Protein AF-A0A8W8P2W4-F1 (afdb_monomer_lite)

pLDDT: mean 85.57, std 18.14, range [33.34, 96.62]

InterPro domains:
  IPR010300 Cysteine dioxygenase type I [PF05995] (1-42)
  IPR010300 Cysteine dioxygenase type I [PTHR12918] (1-65)
  IPR011051 RmlC-like cupin domain superfamily [SSF51182] (1-61)
  IPR014710 RmlC-like jelly roll fold [G3DSA:2.60.120.10] (1-70)

Secondary structure (DSSP, 8-state):
------TTT---------SSS--------SS--SEEEEE-TTT--EEEEE---SEETTEEPP-----TT------

Sequence (75 aa):
QVAYISDTIGLHRVENPSHSDTSVTLHLYSPPFSECQSFDERTGNARKVQVTFWSQFGKRTPCAKLPSSCVPENN

Organism: Magallana gigas (NCBI:txid29159)

Structure (mmCIF, N/CA/C/O backbone):
data_AF-A0A8W8P2W4-F1
#
_entry.id   AF-A0A8W8P2W4-F1
#
loop_
_atom_site.group_PDB
_atom_site.id
_atom_site.type_symbol
_atom_site.label_atom_id
_atom_site.label_alt_id
_atom_site.label_comp_id
_atom_site.label_asym_id
_atom_site.label_entity_id
_atom_site.label_seq_id
_atom_site.pdbx_PDB_ins_code
_atom_site.Cartn_x
_atom_site.Cartn_y
_atom_site.Cartn_z
_atom_site.occupancy
_atom_site.B_iso_or_equiv
_atom_site.auth_seq_id
_atom_site.auth_comp_id
_atom_site.auth_asym_id
_atom_site.auth_atom_id
_atom_site.pdbx_PDB_model_num
ATOM 1 N N . GLN A 1 1 ? -6.685 -4.888 -13.317 1.00 68.44 1 GLN A N 1
ATOM 2 C CA . GLN A 1 1 ? -7.818 -4.634 -12.398 1.00 68.44 1 GLN A CA 1
ATOM 3 C C . GLN A 1 1 ? -7.437 -3.479 -11.479 1.00 68.44 1 GLN A C 1
ATOM 5 O O . GLN A 1 1 ? -6.252 -3.332 -11.213 1.00 68.44 1 GLN A O 1
ATOM 10 N N . VAL A 1 2 ? -8.392 -2.651 -11.047 1.00 88.38 2 VAL A N 1
ATOM 11 C CA . VAL A 1 2 ? -8.159 -1.519 -10.127 1.00 88.38 2 VAL A CA 1
ATOM 12 C C . VAL A 1 2 ? -8.943 -1.780 -8.843 1.00 88.38 2 VAL A C 1
ATOM 14 O O . VAL A 1 2 ? -10.088 -2.220 -8.921 1.00 88.38 2 VAL A O 1
ATOM 17 N N . ALA A 1 3 ? -8.330 -1.531 -7.687 1.00 93.94 3 ALA A N 1
ATOM 18 C CA . ALA A 1 3 ? -8.957 -1.650 -6.372 1.00 93.94 3 ALA A CA 1
ATOM 19 C C . ALA A 1 3 ? -8.885 -0.306 -5.630 1.00 93.94 3 ALA A C 1
ATOM 21 O O . ALA A 1 3 ? -7.977 0.488 -5.876 1.00 93.94 3 ALA A O 1
ATOM 22 N N . TYR A 1 4 ? -9.842 -0.056 -4.736 1.00 95.56 4 TYR A N 1
ATOM 23 C CA . TYR A 1 4 ? -9.936 1.161 -3.929 1.00 95.56 4 TYR A CA 1
ATOM 24 C C . TYR A 1 4 ? -10.099 0.800 -2.452 1.00 95.56 4 TYR A C 1
ATOM 26 O O . TYR A 1 4 ? -10.816 -0.145 -2.123 1.00 95.56 4 TYR A O 1
ATOM 34 N N . ILE A 1 5 ? -9.432 1.556 -1.579 1.00 96.62 5 ILE A N 1
ATOM 35 C CA . ILE A 1 5 ? -9.530 1.420 -0.127 1.00 96.62 5 ILE A CA 1
ATOM 36 C C . ILE A 1 5 ? -9.503 2.801 0.535 1.00 96.62 5 ILE A C 1
ATOM 38 O O . ILE A 1 5 ? -8.848 3.726 0.050 1.00 96.62 5 ILE A O 1
ATOM 42 N N . SER A 1 6 ? -10.197 2.909 1.660 1.00 95.06 6 SER A N 1
ATOM 43 C CA . SER A 1 6 ? -10.156 4.024 2.603 1.00 95.06 6 SER A CA 1
ATOM 44 C C . SER A 1 6 ? -10.500 3.501 3.996 1.00 95.06 6 SER A C 1
ATOM 46 O O . SER A 1 6 ? -11.143 2.457 4.116 1.00 95.06 6 SER A O 1
ATOM 48 N N . ASP A 1 7 ? -10.159 4.248 5.046 1.00 92.81 7 ASP A N 1
ATOM 49 C CA . ASP A 1 7 ? -10.461 3.856 6.434 1.00 92.81 7 ASP A CA 1
ATOM 50 C 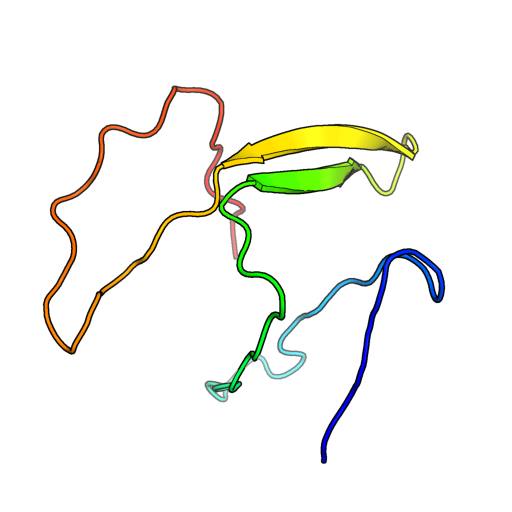C . ASP A 1 7 ? -11.967 3.653 6.684 1.00 92.81 7 ASP A C 1
ATOM 52 O O . ASP A 1 7 ? -12.367 2.890 7.558 1.00 92.81 7 ASP A O 1
ATOM 56 N N . THR A 1 8 ? -12.819 4.304 5.885 1.00 95.38 8 THR A N 1
ATOM 57 C CA . THR A 1 8 ? -14.277 4.115 5.909 1.00 95.38 8 THR A CA 1
ATOM 58 C C . THR A 1 8 ? -14.733 2.774 5.333 1.00 95.38 8 THR A C 1
ATOM 60 O O . THR A 1 8 ? -15.818 2.315 5.680 1.00 95.38 8 THR A O 1
ATOM 63 N N . ILE A 1 9 ? -13.941 2.157 4.451 1.00 96.25 9 ILE A N 1
ATOM 64 C CA . ILE A 1 9 ? -14.187 0.810 3.918 1.00 96.25 9 ILE A CA 1
ATOM 65 C C . ILE A 1 9 ? -13.647 -0.234 4.899 1.00 96.25 9 ILE A C 1
ATOM 67 O O . ILE A 1 9 ? -14.328 -1.218 5.181 1.00 96.25 9 ILE A O 1
ATOM 71 N N . GLY A 1 10 ? -12.439 -0.017 5.422 1.00 94.38 10 GLY A N 1
ATOM 72 C CA . GLY A 1 10 ? -11.813 -0.882 6.415 1.00 94.38 10 GLY A CA 1
ATOM 73 C C . GLY A 1 10 ? -10.306 -1.039 6.218 1.00 94.38 10 GLY A C 1
ATOM 74 O O . GLY A 1 10 ? -9.674 -0.301 5.465 1.00 94.38 10 GLY A O 1
ATOM 75 N N . LEU A 1 11 ? -9.739 -2.029 6.909 1.00 94.75 11 LEU A N 1
ATOM 76 C CA . LEU A 1 11 ? -8.328 -2.412 6.814 1.00 94.75 11 LEU A CA 1
ATOM 77 C C . LEU A 1 11 ? -8.136 -3.512 5.762 1.00 94.75 11 LEU A C 1
ATOM 79 O O . LEU A 1 11 ? -9.052 -4.293 5.502 1.00 94.75 11 LEU A O 1
ATOM 83 N N . HIS A 1 12 ? -6.937 -3.612 5.186 1.00 94.81 12 HIS A N 1
ATOM 84 C CA . HIS A 1 12 ? -6.606 -4.676 4.236 1.00 94.81 12 HIS A CA 1
ATOM 85 C C . HIS A 1 12 ? -5.200 -5.254 4.442 1.00 94.81 12 HIS A C 1
ATOM 87 O O . HIS A 1 12 ? -4.332 -4.609 5.027 1.00 94.81 12 HIS A O 1
ATOM 93 N N . ARG A 1 13 ? -4.976 -6.469 3.929 1.00 94.44 13 ARG A N 1
ATOM 94 C CA . ARG A 1 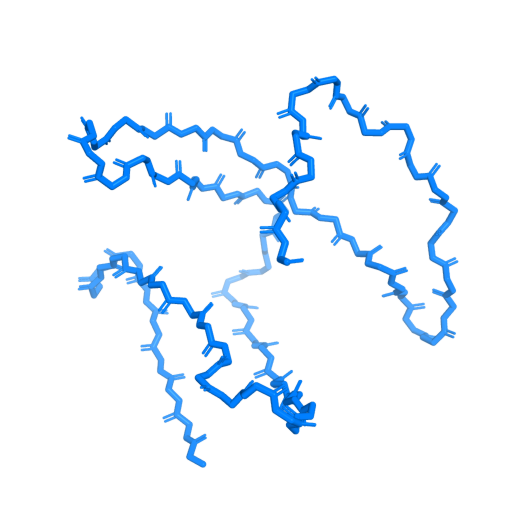13 ? -3.652 -7.081 3.755 1.00 94.44 13 ARG A CA 1
ATOM 95 C C . ARG A 1 13 ? -3.431 -7.315 2.264 1.00 94.44 13 ARG A C 1
ATOM 97 O O . ARG A 1 13 ? -4.335 -7.791 1.581 1.00 94.44 13 ARG A O 1
ATOM 104 N N . VAL A 1 14 ? -2.254 -6.948 1.762 1.00 94.19 14 VAL A N 1
ATOM 105 C CA . VAL A 1 14 ? -1.874 -7.128 0.356 1.00 94.19 14 VAL A CA 1
ATOM 106 C C . VAL A 1 14 ? -0.640 -8.015 0.315 1.00 94.19 14 VAL A C 1
ATOM 108 O O . VAL A 1 14 ? 0.379 -7.677 0.907 1.00 94.19 14 VAL A O 1
ATOM 111 N N . GLU A 1 15 ? -0.736 -9.133 -0.393 1.00 94.88 15 GLU A N 1
ATOM 112 C CA . GLU A 1 15 ? 0.346 -10.102 -0.553 1.00 94.88 15 GLU A CA 1
ATOM 113 C C . GLU A 1 15 ? 0.405 -10.590 -2.005 1.00 94.88 15 GLU A C 1
ATOM 115 O O . GLU A 1 15 ? -0.596 -10.556 -2.727 1.00 94.88 15 GLU A O 1
ATOM 120 N N . ASN A 1 16 ? 1.589 -11.018 -2.445 1.00 95.25 16 ASN A N 1
ATOM 121 C CA . ASN A 1 16 ? 1.737 -11.727 -3.710 1.00 95.25 16 ASN A CA 1
ATOM 122 C C . ASN A 1 16 ? 1.520 -13.227 -3.453 1.00 95.25 16 ASN A C 1
ATOM 124 O O . ASN A 1 16 ? 2.373 -13.835 -2.809 1.00 95.25 16 ASN A O 1
ATOM 128 N N . PRO A 1 17 ? 0.429 -13.842 -3.945 1.00 94.19 17 PRO A N 1
ATOM 129 C CA . PRO A 1 17 ? 0.186 -15.267 -3.732 1.00 94.19 17 PRO A CA 1
ATOM 130 C C . PRO A 1 17 ? 1.099 -16.163 -4.585 1.00 94.19 17 PRO A C 1
ATOM 132 O O . PRO A 1 17 ? 1.165 -17.364 -4.339 1.00 94.19 17 PRO A O 1
ATOM 135 N N . SER A 1 18 ? 1.772 -15.622 -5.612 1.00 94.94 18 SER A N 1
ATOM 136 C CA . SER A 1 18 ? 2.718 -16.397 -6.422 1.00 94.94 18 SER A CA 1
ATOM 137 C C . SER A 1 18 ? 4.050 -16.556 -5.694 1.00 94.94 18 SER A C 1
ATOM 139 O O . SER A 1 18 ? 4.631 -15.585 -5.212 1.00 94.94 18 SER A O 1
ATOM 141 N N . HIS A 1 19 ? 4.565 -17.785 -5.677 1.00 94.31 19 HIS A N 1
ATOM 142 C CA . HIS A 1 19 ? 5.886 -18.105 -5.132 1.00 94.31 19 HIS A CA 1
ATOM 143 C C . HIS A 1 19 ? 7.012 -18.032 -6.177 1.00 94.31 19 HIS A C 1
ATOM 145 O O . HIS A 1 19 ? 8.181 -18.160 -5.819 1.00 94.31 19 HIS A O 1
ATOM 151 N N . SER A 1 20 ? 6.682 -17.856 -7.460 1.00 94.94 20 SER A N 1
ATOM 152 C CA . SER A 1 20 ? 7.646 -17.857 -8.572 1.00 94.94 20 SER A CA 1
ATOM 153 C C . SER A 1 20 ? 7.729 -16.526 -9.307 1.00 94.94 20 SER A C 1
ATOM 155 O O . SER A 1 20 ? 8.795 -16.173 -9.808 1.00 94.94 20 SER A O 1
ATOM 157 N N . ASP A 1 21 ? 6.623 -15.785 -9.372 1.00 96.44 21 ASP A N 1
ATOM 158 C CA . ASP A 1 21 ? 6.512 -14.612 -10.233 1.00 96.44 21 ASP A CA 1
ATOM 159 C C . ASP A 1 21 ? 6.522 -13.321 -9.424 1.00 96.44 21 ASP A C 1
ATOM 161 O O . ASP A 1 21 ? 5.779 -13.156 -8.454 1.00 96.44 21 ASP A O 1
ATOM 165 N N . THR A 1 22 ? 7.330 -12.364 -9.871 1.00 95.81 22 THR A N 1
ATOM 166 C CA . THR A 1 22 ? 7.347 -11.013 -9.309 1.00 95.81 22 THR A CA 1
ATOM 167 C C . THR A 1 22 ? 6.090 -10.250 -9.717 1.00 95.81 22 THR A C 1
ATOM 169 O O . THR A 1 22 ? 5.734 -10.205 -10.894 1.00 95.81 22 THR A O 1
ATOM 172 N N . SER A 1 23 ? 5.468 -9.570 -8.753 1.00 94.69 23 SER A N 1
ATOM 173 C CA . SER A 1 23 ? 4.344 -8.664 -8.990 1.00 94.69 23 SER A CA 1
ATOM 174 C C . SER A 1 23 ? 4.746 -7.208 -8.753 1.00 94.69 23 SER A C 1
ATOM 176 O O . SER A 1 23 ? 5.557 -6.907 -7.876 1.00 94.69 23 SER A O 1
ATOM 178 N N . VAL A 1 24 ? 4.171 -6.298 -9.541 1.00 95.19 24 VAL A N 1
ATOM 179 C CA . VAL A 1 24 ? 4.349 -4.849 -9.403 1.00 95.19 24 VAL A CA 1
ATOM 180 C C . VAL A 1 24 ? 2.978 -4.188 -9.415 1.00 95.19 24 VAL A C 1
ATOM 182 O O . VAL A 1 24 ? 2.164 -4.436 -10.305 1.00 95.19 24 VAL A O 1
ATOM 185 N N . THR A 1 25 ? 2.737 -3.316 -8.442 1.00 95.50 25 THR A N 1
ATOM 186 C CA . THR A 1 25 ? 1.490 -2.563 -8.297 1.00 95.50 25 THR A CA 1
ATOM 187 C C . THR A 1 25 ? 1.750 -1.061 -8.378 1.00 95.50 25 THR A C 1
ATOM 189 O O . THR A 1 25 ? 2.813 -0.563 -8.006 1.00 95.50 25 THR A O 1
ATOM 192 N N . LEU A 1 26 ? 0.755 -0.316 -8.862 1.00 95.44 26 LEU A N 1
ATOM 193 C CA . LEU A 1 26 ? 0.749 1.146 -8.848 1.00 95.44 26 LEU A CA 1
ATOM 194 C C . LEU A 1 26 ? -0.230 1.624 -7.774 1.00 95.44 26 LEU A C 1
ATOM 196 O O . LEU A 1 26 ? -1.414 1.302 -7.837 1.00 95.44 26 LEU A O 1
ATOM 200 N N . HIS A 1 27 ? 0.264 2.389 -6.802 1.00 95.12 27 HIS A N 1
ATOM 201 C CA . HIS A 1 27 ? -0.530 2.909 -5.689 1.00 95.12 27 HIS A CA 1
ATOM 202 C C . HIS A 1 27 ? -0.667 4.428 -5.814 1.00 95.12 27 HIS A C 1
ATOM 204 O O . HIS A 1 27 ? 0.326 5.128 -6.021 1.00 95.12 27 HIS A O 1
ATOM 210 N N . LEU A 1 28 ? -1.891 4.936 -5.664 1.00 95.94 28 LEU A N 1
ATOM 211 C CA . LEU A 1 28 ? -2.196 6.365 -5.634 1.00 95.94 28 LEU A CA 1
ATOM 212 C C . LEU A 1 28 ? -2.905 6.684 -4.319 1.00 95.94 28 LEU A C 1
ATOM 214 O O . LEU A 1 28 ? -3.942 6.101 -4.018 1.00 95.94 28 LEU A O 1
ATOM 218 N N . TYR A 1 29 ? -2.351 7.632 -3.564 1.00 95.62 29 TYR A N 1
ATOM 219 C CA . TYR A 1 29 ? -2.910 8.108 -2.300 1.00 95.62 29 TYR A CA 1
ATOM 220 C C . TYR A 1 29 ? -3.215 9.607 -2.388 1.00 95.62 29 TYR A C 1
ATOM 222 O O . TYR A 1 29 ? -2.402 10.371 -2.91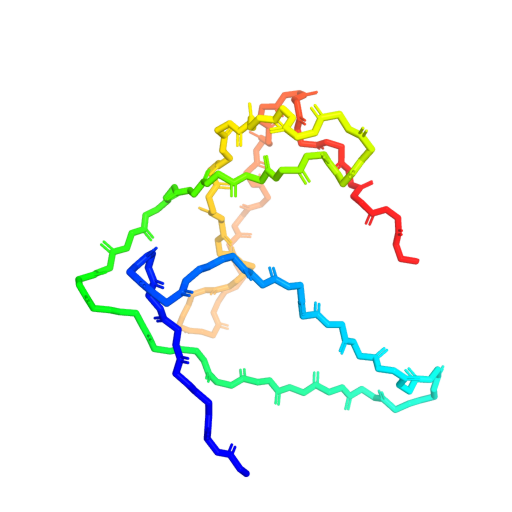0 1.00 95.62 29 TYR A O 1
ATOM 230 N N . SER A 1 30 ? -4.386 10.026 -1.898 1.00 94.62 30 SER A N 1
ATOM 231 C CA . SER A 1 30 ? -4.822 11.427 -1.902 1.00 94.62 30 SER A CA 1
ATOM 232 C C . SER A 1 30 ? -5.684 11.741 -0.665 1.00 94.62 30 SER A C 1
ATOM 234 O O . SER A 1 30 ? -6.734 11.113 -0.511 1.00 94.62 30 SER A O 1
ATOM 236 N N . PRO A 1 31 ? -5.291 12.703 0.195 1.00 95.00 31 PRO A N 1
ATOM 237 C CA . PRO A 1 31 ? -4.003 13.406 0.184 1.00 95.00 31 PRO A CA 1
ATOM 238 C C . PRO A 1 31 ? -2.823 12.450 0.466 1.00 95.00 31 PRO A C 1
ATOM 240 O O . PRO A 1 31 ? -3.034 11.340 0.959 1.00 95.00 31 PRO A O 1
ATOM 243 N N . PRO A 1 32 ? -1.574 12.835 0.145 1.00 94.00 32 PRO A N 1
ATOM 244 C CA . PRO A 1 32 ? -0.414 12.014 0.476 1.00 94.00 32 PRO A CA 1
ATOM 245 C C . PRO A 1 32 ? -0.237 11.901 1.996 1.00 94.00 32 PRO A C 1
ATOM 247 O O . PRO A 1 32 ? -0.470 12.861 2.730 1.00 94.00 32 PRO A O 1
ATOM 250 N N . PHE A 1 33 ? 0.245 10.748 2.458 1.00 93.38 33 PHE A N 1
ATOM 251 C CA . PHE A 1 33 ? 0.597 10.504 3.856 1.00 93.38 33 PHE A CA 1
ATOM 252 C C . PHE A 1 33 ? 2.003 9.910 3.961 1.00 93.38 33 PHE A C 1
ATOM 254 O O . PHE A 1 33 ? 2.498 9.274 3.031 1.00 93.38 33 PHE A O 1
ATOM 261 N N . SER A 1 34 ? 2.649 10.116 5.107 1.00 91.81 34 SER A N 1
ATOM 262 C CA . SER A 1 34 ? 3.972 9.556 5.414 1.00 91.81 34 SER A CA 1
ATOM 263 C C . SER A 1 34 ? 3.939 8.517 6.534 1.00 91.81 34 SER A C 1
ATOM 265 O O . SER A 1 34 ? 4.972 7.973 6.905 1.00 91.81 34 SER A O 1
ATOM 267 N N . GLU A 1 35 ? 2.765 8.262 7.098 1.00 93.81 35 GLU A N 1
ATOM 268 C CA . GLU A 1 35 ? 2.588 7.456 8.294 1.00 93.81 35 GLU A CA 1
ATOM 269 C C . GLU A 1 35 ? 1.270 6.690 8.240 1.00 93.81 35 GLU A C 1
ATOM 271 O O . GLU A 1 35 ? 0.261 7.227 7.785 1.00 93.81 35 GLU A O 1
ATOM 276 N N . CYS A 1 36 ? 1.286 5.443 8.702 1.00 93.75 36 CYS A N 1
ATOM 277 C CA . CYS A 1 36 ? 0.107 4.592 8.788 1.00 93.75 36 CYS A CA 1
ATOM 278 C C . CYS A 1 36 ? 0.110 3.763 10.079 1.00 93.75 36 CYS A C 1
ATOM 280 O O . CYS A 1 36 ? 1.061 3.789 10.867 1.00 93.75 36 CYS A O 1
ATOM 282 N N . GLN A 1 37 ? -0.980 3.033 10.309 1.00 95.31 37 GLN A N 1
ATOM 283 C CA . GLN A 1 37 ? -1.070 2.048 11.379 1.00 95.31 37 GLN A CA 1
ATOM 284 C C . GLN A 1 37 ? -0.932 0.638 10.800 1.00 95.31 37 GLN A C 1
ATOM 286 O O . GLN A 1 37 ? -1.626 0.287 9.850 1.00 95.31 37 GLN A O 1
ATOM 291 N N . SER A 1 38 ? -0.047 -0.165 11.387 1.00 94.00 38 SER A N 1
ATOM 292 C CA . SER A 1 38 ? 0.005 -1.612 11.173 1.00 94.00 38 SER A CA 1
ATOM 293 C C . SER A 1 38 ? -0.659 -2.314 12.352 1.00 94.00 38 SER A C 1
ATOM 295 O O . SER A 1 38 ? -0.472 -1.903 13.500 1.00 94.00 38 SER A O 1
ATOM 297 N N . PHE A 1 39 ? -1.450 -3.344 12.078 1.00 94.94 39 PHE A N 1
ATOM 298 C CA . PHE A 1 39 ? -2.271 -4.025 13.071 1.00 94.94 39 PHE A CA 1
ATOM 299 C C . PHE A 1 39 ? -1.804 -5.468 13.232 1.00 94.94 39 PHE A C 1
ATOM 301 O O . PHE A 1 39 ? -1.610 -6.180 12.251 1.00 94.94 39 PHE A O 1
ATOM 308 N N . ASP A 1 40 ? -1.641 -5.903 14.478 1.00 93.69 40 ASP A N 1
ATOM 309 C CA . ASP A 1 40 ? -1.399 -7.309 14.800 1.00 93.69 40 ASP A CA 1
ATOM 310 C C . ASP A 1 40 ? -2.699 -8.104 14.615 1.00 93.69 40 ASP A C 1
ATOM 312 O O . ASP A 1 40 ? -3.678 -7.868 15.319 1.00 93.69 40 ASP A O 1
ATOM 316 N N . GLU A 1 41 ? -2.704 -9.062 13.690 1.00 92.94 41 GLU A N 1
ATOM 317 C CA . GLU A 1 41 ? -3.875 -9.882 13.355 1.00 92.94 41 GLU A CA 1
ATOM 318 C C . GLU A 1 41 ? -4.407 -10.698 14.545 1.00 92.94 41 GLU A C 1
ATOM 320 O O . GLU A 1 41 ? -5.611 -10.919 14.659 1.00 92.94 41 GLU A O 1
ATOM 325 N N . ARG A 1 42 ? -3.538 -11.114 15.476 1.00 94.56 42 ARG A N 1
ATOM 326 C CA . ARG A 1 42 ? -3.938 -11.918 16.639 1.00 94.56 42 ARG A CA 1
ATOM 327 C C . ARG A 1 42 ? -4.504 -11.062 17.765 1.00 94.56 42 ARG A C 1
ATOM 329 O O . ARG A 1 42 ? -5.361 -11.528 18.512 1.00 94.56 42 ARG A O 1
ATOM 336 N N . THR A 1 43 ? -3.968 -9.855 17.953 1.00 95.00 43 THR A N 1
ATOM 337 C CA . THR A 1 43 ? -4.294 -9.019 19.124 1.00 95.00 43 THR A CA 1
ATOM 338 C C . THR A 1 43 ? -5.124 -7.780 18.803 1.00 95.00 43 THR A C 1
ATOM 340 O O . THR A 1 43 ? -5.664 -7.171 19.720 1.00 95.00 43 THR A O 1
ATOM 343 N N . GLY A 1 44 ? -5.224 -7.388 17.532 1.00 93.12 44 GLY A N 1
ATOM 344 C CA . GLY A 1 44 ? -5.863 -6.149 17.085 1.00 93.12 44 GLY A CA 1
ATOM 345 C C . GLY A 1 44 ? -5.088 -4.877 17.447 1.00 93.12 44 GLY A C 1
ATOM 346 O O . GLY A 1 44 ? -5.540 -3.775 17.143 1.00 93.12 44 GLY A O 1
ATOM 347 N N . ASN A 1 45 ? -3.926 -4.996 18.097 1.00 95.38 45 ASN A N 1
ATOM 348 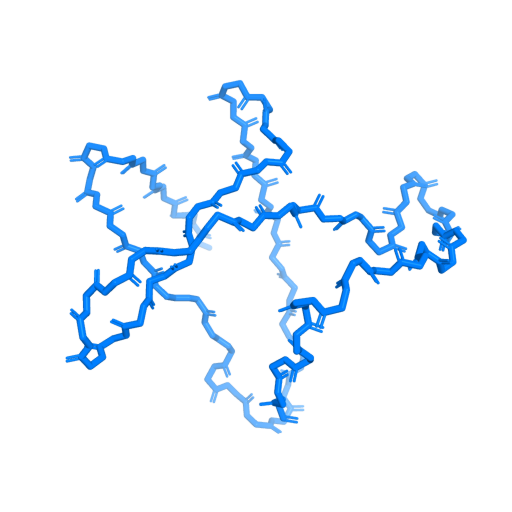C CA . ASN A 1 45 ? -3.155 -3.841 18.537 1.00 95.38 45 ASN A CA 1
ATOM 349 C C . ASN A 1 45 ? -2.559 -3.092 17.344 1.00 95.38 45 ASN A C 1
ATOM 351 O O . ASN A 1 45 ? -1.858 -3.677 16.516 1.00 95.38 45 ASN A O 1
ATOM 355 N N . ALA A 1 46 ? -2.784 -1.780 17.315 1.00 93.88 46 ALA A N 1
ATOM 356 C CA . ALA A 1 46 ? -2.229 -0.888 16.310 1.00 93.88 46 ALA A CA 1
ATOM 357 C C . ALA A 1 46 ? -0.825 -0.412 16.700 1.00 93.88 46 ALA A C 1
ATOM 359 O O . ALA A 1 46 ? -0.552 -0.062 17.851 1.00 93.88 46 ALA A O 1
ATOM 360 N N . ARG A 1 47 ? 0.060 -0.330 15.712 1.00 94.50 47 ARG A N 1
ATOM 361 C CA . ARG A 1 47 ? 1.386 0.275 15.817 1.00 94.50 47 ARG A CA 1
ATOM 362 C C . ARG A 1 47 ? 1.522 1.354 14.766 1.00 94.50 47 ARG A C 1
ATOM 364 O O . ARG A 1 47 ? 1.184 1.154 13.606 1.00 94.50 47 ARG A O 1
ATOM 371 N N . LYS A 1 48 ? 2.042 2.495 15.189 1.00 94.00 48 LYS A N 1
ATOM 372 C CA . LYS A 1 48 ? 2.297 3.650 14.338 1.00 94.00 48 LYS A CA 1
ATOM 373 C C . LYS A 1 48 ? 3.599 3.422 13.558 1.00 94.00 48 LYS A C 1
ATOM 375 O O . LYS A 1 48 ? 4.625 3.132 14.171 1.00 94.00 48 LYS A O 1
ATOM 380 N N . VAL A 1 49 ? 3.541 3.483 12.227 1.00 92.81 49 VAL A N 1
ATOM 381 C CA . VAL A 1 49 ? 4.647 3.132 11.322 1.00 92.81 49 VAL A 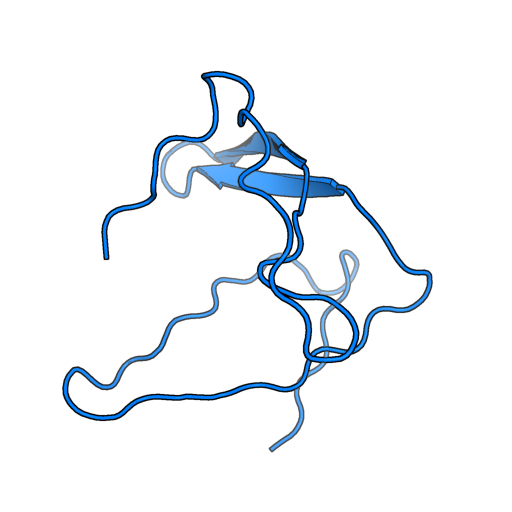CA 1
ATOM 382 C C . VAL A 1 49 ? 4.910 4.264 10.335 1.00 92.81 49 VAL A C 1
ATOM 384 O O . VAL A 1 49 ? 4.011 4.716 9.627 1.00 92.81 49 VAL A O 1
ATOM 387 N N . GLN A 1 50 ? 6.174 4.675 10.245 1.00 92.88 50 GLN A N 1
ATOM 388 C CA . GLN A 1 50 ? 6.637 5.632 9.248 1.00 92.88 50 GLN A CA 1
ATOM 389 C C . GLN A 1 50 ? 6.855 4.926 7.902 1.00 92.88 50 GLN A C 1
ATOM 391 O O . GLN A 1 50 ? 7.671 4.009 7.797 1.00 92.88 50 GLN A O 1
ATOM 396 N N . VAL A 1 51 ? 6.177 5.394 6.855 1.00 91.62 51 VAL A N 1
ATOM 397 C CA . VAL A 1 51 ? 6.378 4.909 5.484 1.00 91.62 51 VAL A CA 1
ATOM 398 C C . VAL A 1 51 ? 7.636 5.555 4.906 1.00 91.62 51 VAL A C 1
ATOM 400 O O . VAL A 1 51 ? 7.856 6.762 5.036 1.00 91.62 51 VAL A O 1
ATOM 403 N N . THR A 1 52 ? 8.478 4.750 4.257 1.00 92.31 52 THR A N 1
ATOM 404 C CA . THR A 1 52 ? 9.730 5.206 3.639 1.00 92.31 52 THR A CA 1
ATOM 405 C C . THR A 1 52 ? 9.773 4.842 2.159 1.00 92.31 52 THR A C 1
ATOM 407 O O . THR A 1 52 ? 9.187 3.853 1.724 1.00 92.31 52 THR A O 1
ATOM 410 N N . PHE A 1 53 ? 10.473 5.653 1.364 1.00 92.00 53 PHE A N 1
ATOM 411 C CA . PHE A 1 53 ? 10.657 5.390 -0.061 1.00 92.00 53 PHE A CA 1
ATOM 412 C C . PHE A 1 53 ? 11.937 4.599 -0.306 1.00 92.00 53 PHE A C 1
ATOM 414 O O . PHE A 1 53 ? 13.032 5.066 0.008 1.00 92.00 53 PHE A O 1
ATOM 421 N N . TRP A 1 54 ? 11.813 3.451 -0.972 1.00 90.69 54 TRP A N 1
ATOM 422 C CA . TRP A 1 54 ? 12.962 2.700 -1.483 1.00 90.69 54 TRP A CA 1
ATOM 423 C C . TRP A 1 54 ? 13.778 3.520 -2.503 1.00 90.69 54 TRP A C 1
ATOM 425 O O . TRP A 1 54 ? 15.011 3.540 -2.485 1.00 90.69 54 TRP A O 1
ATOM 435 N N . SER A 1 55 ? 13.094 4.237 -3.388 1.00 93.38 55 SER A N 1
ATOM 436 C CA . SER A 1 55 ? 13.689 5.150 -4.365 1.00 93.38 55 SER A CA 1
ATOM 437 C C . SER A 1 55 ? 12.712 6.272 -4.681 1.00 93.38 55 SER A C 1
ATOM 439 O O . SER A 1 55 ? 11.502 6.057 -4.635 1.00 93.38 55 SER A O 1
ATOM 441 N N . GLN A 1 56 ? 13.223 7.436 -5.069 1.00 93.62 56 GLN A N 1
ATOM 442 C CA . GLN A 1 56 ? 12.418 8.567 -5.526 1.00 93.62 56 GLN A CA 1
ATOM 443 C C . GLN A 1 56 ? 12.928 9.038 -6.885 1.00 93.62 56 GLN A C 1
ATOM 445 O O . GLN A 1 56 ? 14.132 9.204 -7.079 1.00 93.62 56 GLN A O 1
ATOM 450 N N . PHE A 1 57 ? 12.012 9.222 -7.840 1.00 94.88 57 PHE A N 1
ATOM 451 C CA . PHE A 1 57 ? 12.324 9.704 -9.194 1.00 94.88 57 PHE A CA 1
ATOM 452 C C . PHE A 1 57 ? 13.462 8.919 -9.884 1.00 94.88 57 PHE A C 1
ATOM 454 O O . PHE A 1 57 ? 14.342 9.498 -10.516 1.00 94.88 57 PHE A O 1
ATOM 461 N N . GLY A 1 58 ? 13.484 7.591 -9.711 1.00 93.31 58 GLY A N 1
ATOM 462 C CA . GLY A 1 58 ? 14.504 6.704 -10.285 1.00 93.31 58 GLY A CA 1
ATOM 463 C C . GLY A 1 58 ? 15.853 6.678 -9.551 1.00 93.31 58 GLY A C 1
ATOM 464 O O . GLY A 1 58 ? 16.757 5.970 -9.984 1.00 93.31 58 GLY A O 1
ATOM 465 N N . LYS A 1 59 ? 16.012 7.405 -8.436 1.00 94.75 59 LYS A N 1
ATOM 466 C CA . LYS A 1 59 ? 17.241 7.415 -7.625 1.00 94.75 59 LYS A CA 1
ATOM 467 C C . LYS A 1 59 ? 17.030 6.704 -6.293 1.00 94.75 59 LYS A C 1
ATOM 469 O O . LYS A 1 59 ? 16.021 6.910 -5.619 1.00 94.75 59 LYS A O 1
ATOM 474 N N . ARG A 1 60 ? 17.993 5.865 -5.902 1.00 93.94 60 ARG A N 1
ATOM 475 C CA . ARG A 1 60 ? 17.975 5.139 -4.627 1.00 93.94 60 ARG A CA 1
ATOM 476 C C . ARG A 1 60 ? 18.040 6.121 -3.455 1.00 93.94 60 ARG A C 1
ATOM 478 O O . ARG A 1 60 ? 18.936 6.963 -3.419 1.00 93.94 60 ARG A O 1
ATOM 485 N N . THR A 1 61 ? 17.133 5.989 -2.492 1.00 90.75 61 THR A N 1
ATOM 486 C CA . THR A 1 61 ? 17.220 6.754 -1.243 1.00 90.75 61 THR A CA 1
ATOM 487 C C . THR A 1 61 ? 18.415 6.232 -0.435 1.00 90.75 61 THR A C 1
ATOM 489 O O . THR A 1 61 ? 18.551 5.010 -0.306 1.00 90.75 61 THR A O 1
ATOM 492 N N . PRO A 1 62 ? 19.294 7.096 0.110 1.00 84.88 62 PRO A N 1
ATOM 493 C CA . PRO A 1 62 ? 20.328 6.665 1.047 1.00 84.88 62 PRO A CA 1
ATOM 494 C C . PRO A 1 62 ? 19.685 5.868 2.178 1.00 84.88 62 PRO A C 1
ATOM 496 O O . PRO A 1 62 ? 18.604 6.241 2.633 1.00 84.88 62 PRO A O 1
ATOM 499 N N . CYS A 1 63 ? 20.315 4.772 2.607 1.00 63.16 63 CYS A N 1
ATOM 500 C CA . CYS A 1 63 ? 19.764 3.921 3.656 1.00 63.16 63 CYS A CA 1
ATOM 501 C C . CYS A 1 63 ? 19.529 4.775 4.911 1.00 63.16 63 CYS A C 1
ATOM 503 O O . CYS A 1 63 ? 20.475 5.155 5.605 1.00 63.16 63 CYS A O 1
ATOM 505 N N . ALA A 1 64 ? 18.273 5.152 5.153 1.00 55.81 64 ALA A N 1
ATOM 506 C CA . ALA A 1 64 ? 17.898 5.864 6.354 1.00 55.81 64 ALA A CA 1
ATOM 507 C C . ALA A 1 64 ? 18.154 4.902 7.512 1.00 55.81 64 ALA A C 1
ATOM 509 O O . ALA A 1 64 ? 17.745 3.743 7.455 1.00 55.81 64 ALA A O 1
ATOM 510 N N . LYS A 1 65 ? 18.853 5.363 8.551 1.00 48.22 65 LYS A N 1
ATOM 511 C CA . LYS A 1 65 ? 18.915 4.644 9.823 1.00 48.22 65 LYS A CA 1
ATOM 512 C C . LYS A 1 65 ? 17.472 4.515 10.309 1.00 48.22 65 LYS A C 1
ATOM 514 O O . LYS A 1 65 ? 16.917 5.481 10.826 1.00 48.22 65 LYS A O 1
ATOM 519 N N . LEU A 1 66 ? 16.841 3.373 10.044 1.00 53.50 66 LEU A N 1
ATOM 520 C CA . LEU A 1 66 ? 15.502 3.091 10.534 1.00 53.50 66 LEU A CA 1
ATOM 521 C C . LEU A 1 66 ? 15.561 3.188 12.067 1.00 53.50 66 LEU A C 1
ATOM 523 O O . LEU A 1 66 ? 16.510 2.663 12.661 1.00 53.50 66 LEU A O 1
ATOM 527 N N . PRO A 1 67 ? 14.611 3.867 12.730 1.00 48.75 67 PRO A N 1
ATOM 528 C CA . PRO A 1 67 ? 14.460 3.700 14.166 1.00 48.75 67 PRO A CA 1
ATOM 529 C C . PRO A 1 67 ? 14.286 2.201 14.455 1.00 48.75 67 PRO A C 1
ATOM 531 O O . PRO A 1 67 ? 13.637 1.481 13.697 1.00 48.75 67 PRO A O 1
ATOM 534 N N . SER A 1 68 ? 14.905 1.730 15.536 1.00 49.19 68 SER A N 1
ATOM 535 C CA . SER A 1 68 ? 15.092 0.318 15.918 1.00 49.19 68 SER A CA 1
ATOM 536 C C . SER A 1 68 ? 13.813 -0.522 16.096 1.00 49.19 68 SER A C 1
ATOM 538 O O . SER A 1 68 ? 13.895 -1.672 16.517 1.00 49.19 68 SER A O 1
ATOM 540 N N . SER A 1 69 ? 12.634 0.022 15.790 1.00 46.34 69 SER A N 1
ATOM 541 C CA . SER A 1 69 ? 11.338 -0.657 15.842 1.00 46.34 69 SER A CA 1
ATOM 542 C C . SER A 1 69 ? 10.874 -1.232 14.499 1.00 46.34 69 SER A C 1
ATOM 544 O O . SER A 1 69 ? 9.928 -2.020 14.484 1.00 46.34 69 SER A O 1
ATOM 546 N N . CYS A 1 70 ? 11.521 -0.885 13.382 1.00 46.38 70 CYS A N 1
ATOM 547 C CA . CYS A 1 70 ? 11.252 -1.505 12.086 1.00 46.38 70 CYS A CA 1
ATOM 548 C C . CYS A 1 70 ? 11.979 -2.853 12.014 1.00 46.38 70 CYS A C 1
ATOM 550 O O . CYS A 1 70 ? 13.079 -2.956 11.474 1.00 46.38 70 CYS A O 1
ATOM 552 N N . VAL A 1 71 ? 11.377 -3.886 12.603 1.00 46.72 71 VAL A N 1
ATOM 553 C CA . VAL A 1 71 ? 11.757 -5.271 12.308 1.00 46.72 71 VAL A CA 1
ATOM 554 C C . VAL A 1 71 ? 11.542 -5.479 10.806 1.00 46.72 71 VAL A C 1
ATOM 556 O O . VAL A 1 71 ? 10.455 -5.153 10.324 1.00 46.72 71 VAL A O 1
ATOM 559 N N . PRO A 1 72 ? 12.537 -5.973 10.051 1.00 43.22 72 PRO A N 1
ATOM 560 C CA . PRO A 1 72 ? 12.263 -6.462 8.714 1.00 43.22 72 PRO A CA 1
ATOM 561 C C . PRO A 1 72 ? 11.248 -7.594 8.856 1.00 43.22 72 PRO A C 1
ATOM 563 O O . PRO A 1 72 ? 11.513 -8.600 9.514 1.00 43.22 72 PRO A O 1
ATOM 566 N N . GLU A 1 73 ? 10.057 -7.384 8.307 1.00 46.22 73 GLU A N 1
ATOM 567 C CA . GLU A 1 73 ? 9.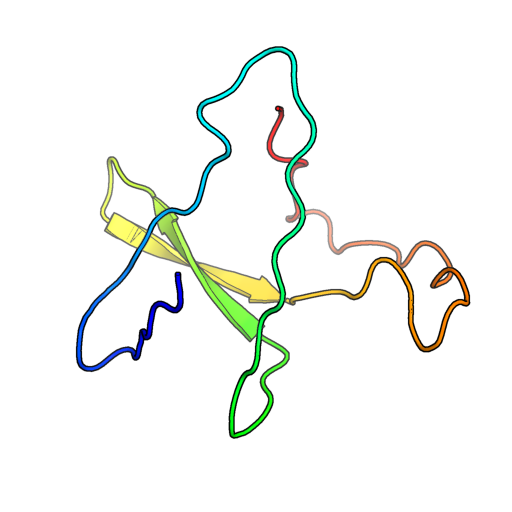084 -8.446 8.113 1.00 46.22 73 GLU A CA 1
ATOM 568 C C . GLU A 1 73 ? 9.719 -9.419 7.115 1.00 46.22 73 GLU A C 1
ATOM 570 O O . GLU A 1 73 ? 9.988 -9.065 5.965 1.00 46.22 73 GLU A O 1
ATOM 575 N N . ASN A 1 74 ? 10.109 -10.588 7.622 1.00 33.78 74 ASN A N 1
ATOM 576 C CA . ASN A 1 74 ? 10.700 -11.662 6.837 1.00 33.78 74 ASN A CA 1
ATOM 577 C C . ASN A 1 74 ? 9.662 -12.108 5.799 1.00 33.78 74 ASN A C 1
ATOM 579 O O . ASN A 1 74 ? 8.604 -12.604 6.182 1.00 33.78 74 ASN A O 1
ATOM 583 N N . ASN A 1 75 ? 9.986 -11.935 4.518 1.00 33.34 75 ASN A N 1
ATOM 584 C CA . ASN A 1 75 ? 9.384 -12.702 3.432 1.00 33.34 75 ASN A CA 1
ATOM 585 C C . ASN A 1 75 ? 10.256 -13.932 3.183 1.00 33.34 75 ASN A C 1
ATOM 587 O O . ASN A 1 75 ? 11.468 -13.719 2.940 1.00 33.34 75 ASN A O 1
#

Foldseek 3Di:
DDDDDDVVVHDDDDDDPDPPDDDDDDDDDPPDDQWDWDADPVPRDTDIDGHDDCADPPHGDDPPPPPPPPDPPDD

Radius of gyration: 14.63 Å; chains: 1; bounding box: 35×32×32 Å